Protein AF-A0A132AL02-F1 (afdb_monomer)

Radius of gyration: 24.13 Å; Cα contacts (8 Å, |Δi|>4): 255; chains: 1; bounding box: 39×45×65 Å

Sequence (135 aa):
MARFGSSMISLGDINNDLFNDVAIGAPFEDGFKGSVYIYLGNSLGLSDRFTQIISASDHFTTIDLNSFGYSFAIASDHFLIGAFMSEKVILLRTRRVLKIKAEIETEIDEIDLKQKCHLSPSTSIDDSSSCFDLN

Structure (mmCIF, N/CA/C/O backbone):
data_AF-A0A132AL02-F1
#
_entry.id   AF-A0A132AL02-F1
#
loop_
_atom_site.group_PDB
_atom_site.id
_atom_site.type_symbol
_atom_site.label_atom_id
_atom_site.label_alt_id
_atom_site.label_comp_id
_atom_site.label_asym_id
_atom_site.label_entity_id
_atom_site.label_seq_id
_atom_site.pdbx_PDB_ins_code
_atom_site.Cartn_x
_atom_site.Cartn_y
_atom_site.Cartn_z
_atom_site.occupancy
_atom_site.B_iso_or_equiv
_atom_site.auth_seq_id
_atom_site.auth_comp_id
_atom_site.auth_asym_id
_atom_site.auth_atom_id
_atom_site.pdbx_PDB_model_num
ATOM 1 N N . MET A 1 1 ? 2.350 11.840 -16.960 1.00 78.44 1 MET A N 1
ATOM 2 C CA . MET A 1 1 ? 1.129 11.611 -16.153 1.00 78.44 1 MET A CA 1
ATOM 3 C C . MET A 1 1 ? 1.359 10.375 -15.302 1.00 78.44 1 MET A C 1
ATOM 5 O O . MET A 1 1 ? 1.783 9.377 -15.863 1.00 78.44 1 MET A O 1
ATOM 9 N N . ALA A 1 2 ? 1.079 10.423 -13.999 1.00 92.38 2 ALA A N 1
ATOM 10 C CA . ALA A 1 2 ? 1.354 9.317 -13.071 1.00 92.38 2 ALA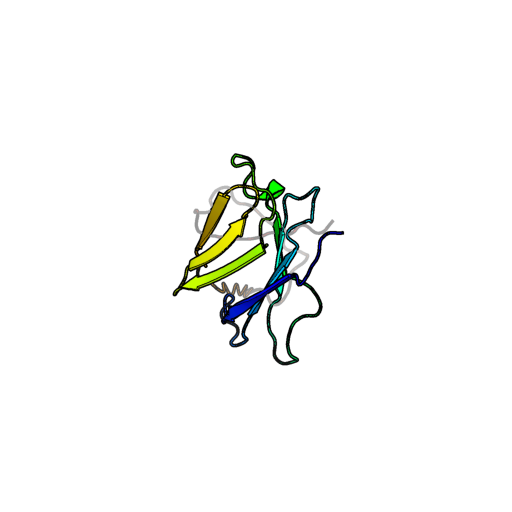 A CA 1
ATOM 11 C C . ALA A 1 2 ? 0.463 8.068 -13.276 1.00 92.38 2 ALA A C 1
ATOM 13 O O . ALA A 1 2 ? 0.814 6.968 -12.855 1.00 92.38 2 ALA A O 1
ATOM 14 N N . ARG A 1 3 ? -0.689 8.244 -13.946 1.00 95.94 3 ARG A N 1
ATOM 15 C CA . ARG A 1 3 ? -1.767 7.250 -14.097 1.00 95.94 3 ARG A CA 1
ATOM 16 C C . ARG A 1 3 ? -2.230 6.644 -12.762 1.00 95.94 3 ARG A C 1
ATOM 18 O O . ARG A 1 3 ? -2.398 5.429 -12.654 1.00 95.94 3 ARG A O 1
ATOM 25 N N . PHE A 1 4 ? -2.452 7.502 -11.769 1.00 97.56 4 PHE A N 1
ATOM 26 C CA . PHE A 1 4 ? -3.141 7.136 -10.532 1.00 97.56 4 PHE A CA 1
ATOM 27 C C . PHE A 1 4 ? -4.466 6.420 -10.839 1.00 97.56 4 PHE A C 1
ATOM 29 O O . PHE A 1 4 ? -5.193 6.832 -11.744 1.00 97.56 4 PHE A O 1
ATOM 36 N N . GLY A 1 5 ? -4.755 5.334 -10.121 1.00 97.38 5 GLY A N 1
ATOM 37 C CA . GLY A 1 5 ? -5.939 4.506 -10.369 1.00 97.38 5 GLY A CA 1
ATOM 38 C C . GLY A 1 5 ? -5.761 3.457 -11.470 1.00 97.38 5 GLY A C 1
ATOM 39 O O . GLY A 1 5 ? -6.742 2.846 -11.880 1.00 97.38 5 GLY A O 1
ATOM 40 N N . SER A 1 6 ? -4.536 3.220 -11.958 1.00 97.75 6 SER A N 1
ATOM 41 C CA . SER A 1 6 ? -4.285 2.1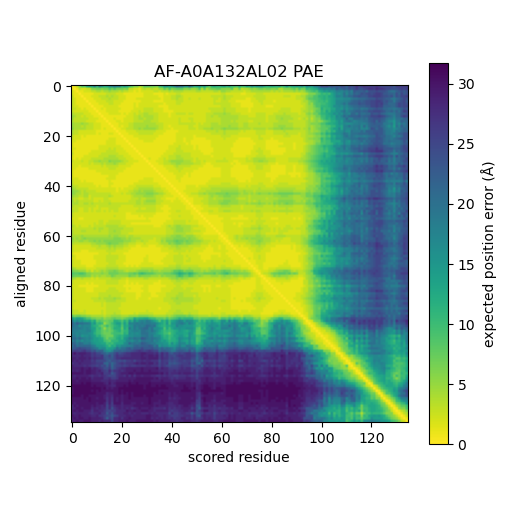49 -12.945 1.00 97.75 6 SER A CA 1
ATOM 42 C C . SER A 1 6 ? -4.486 0.745 -12.376 1.00 97.75 6 SER A C 1
ATOM 44 O O . SER A 1 6 ? -4.714 -0.196 -13.131 1.00 97.75 6 SER A O 1
ATOM 46 N N . SER A 1 7 ? -4.374 0.609 -11.060 1.00 98.25 7 SER A N 1
ATOM 47 C CA . SER A 1 7 ? -4.552 -0.625 -10.307 1.00 98.25 7 SER A CA 1
ATOM 48 C C . SER A 1 7 ? -5.181 -0.283 -8.957 1.00 98.25 7 SER A C 1
ATOM 50 O O . SER A 1 7 ? -4.960 0.802 -8.407 1.00 98.25 7 SER A O 1
ATOM 52 N N . MET A 1 8 ? -5.990 -1.202 -8.436 1.00 97.75 8 MET A N 1
ATOM 53 C CA . MET A 1 8 ? -6.660 -1.061 -7.148 1.00 97.75 8 MET A CA 1
ATOM 54 C C .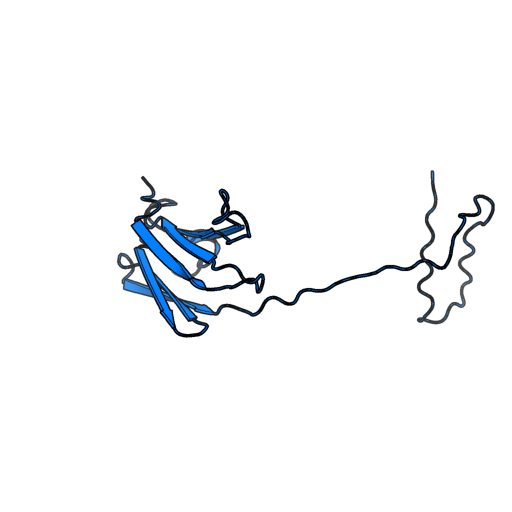 MET A 1 8 ? -6.893 -2.441 -6.539 1.00 97.75 8 MET A C 1
ATOM 56 O O . MET A 1 8 ? -7.202 -3.387 -7.264 1.00 97.75 8 MET A O 1
ATOM 60 N N . ILE A 1 9 ? -6.750 -2.561 -5.220 1.00 97.19 9 ILE A N 1
ATOM 61 C CA . ILE A 1 9 ? -7.075 -3.785 -4.480 1.00 97.19 9 ILE A CA 1
ATOM 62 C C . ILE A 1 9 ? -7.603 -3.440 -3.085 1.00 97.19 9 ILE A C 1
ATOM 64 O O . ILE A 1 9 ? -7.160 -2.464 -2.478 1.00 97.19 9 ILE A O 1
ATOM 68 N N . SER A 1 10 ? -8.537 -4.243 -2.570 1.00 95.19 10 SER A N 1
ATOM 69 C CA . SER A 1 10 ? -8.903 -4.187 -1.152 1.00 95.19 10 SER A CA 1
ATOM 70 C C . SER A 1 10 ? -7.834 -4.895 -0.326 1.00 95.19 10 SER A C 1
ATOM 72 O O . SER A 1 10 ? -7.443 -6.018 -0.646 1.00 95.19 10 SER A O 1
ATOM 74 N N . LEU A 1 11 ? -7.364 -4.235 0.728 1.00 93.31 11 LEU A N 1
ATOM 75 C CA . LEU A 1 11 ? -6.359 -4.769 1.645 1.00 93.31 11 LEU A CA 1
ATOM 76 C C . LEU A 1 11 ? -6.977 -5.483 2.859 1.00 93.31 11 LEU A C 1
ATOM 78 O O . LEU A 1 11 ? -6.245 -6.058 3.662 1.00 93.31 11 LEU A O 1
ATOM 82 N N . GLY A 1 12 ? -8.309 -5.468 2.981 1.00 91.88 12 GLY A N 1
ATOM 83 C CA . GLY A 1 12 ? -8.988 -5.770 4.241 1.00 91.88 12 GLY A CA 1
ATOM 84 C C . GLY A 1 12 ? -8.744 -4.669 5.274 1.00 91.88 12 GLY A C 1
ATOM 85 O O . GLY A 1 12 ? -8.337 -3.570 4.913 1.00 91.88 12 GLY A O 1
ATOM 86 N N . ASP A 1 13 ? -8.999 -4.967 6.541 1.00 91.56 13 ASP A N 1
ATOM 87 C CA . ASP A 1 13 ? -8.764 -4.062 7.671 1.00 91.56 13 ASP A CA 1
ATOM 88 C C . ASP A 1 13 ? -7.304 -4.180 8.152 1.00 91.56 13 ASP A C 1
ATOM 90 O O . ASP A 1 13 ? -6.943 -5.118 8.874 1.00 91.56 13 ASP A O 1
ATOM 94 N N . ILE A 1 14 ? -6.429 -3.273 7.700 1.00 89.38 14 ILE A N 1
ATOM 95 C CA . ILE A 1 14 ? -4.983 -3.327 7.984 1.00 89.38 14 ILE A CA 1
ATOM 96 C C . ILE A 1 14 ? -4.609 -2.592 9.274 1.00 89.38 14 ILE A C 1
ATOM 98 O O . ILE A 1 14 ? -3.543 -2.856 9.840 1.00 89.38 14 ILE A O 1
ATOM 102 N N . ASN A 1 15 ? -5.457 -1.673 9.743 1.00 89.44 15 ASN A N 1
ATOM 103 C CA . ASN A 1 15 ? -5.248 -0.887 10.964 1.00 89.44 15 ASN A CA 1
ATOM 104 C C . ASN A 1 15 ? -6.098 -1.386 12.160 1.00 89.44 15 ASN A C 1
ATOM 106 O O . ASN A 1 15 ? -5.975 -0.859 13.275 1.00 89.44 15 ASN A O 1
ATOM 110 N N . ASN A 1 16 ? -6.887 -2.441 11.952 1.00 89.38 16 ASN A N 1
ATOM 111 C CA . ASN A 1 16 ? -7.755 -3.102 12.920 1.00 89.38 16 ASN A CA 1
ATOM 112 C C . ASN A 1 16 ? -8.801 -2.141 13.521 1.00 89.38 16 ASN A C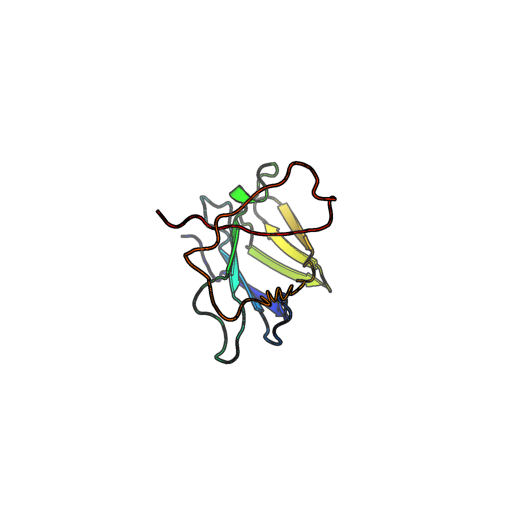 1
ATOM 114 O O . ASN A 1 16 ? -8.912 -2.002 14.753 1.00 89.38 16 ASN A O 1
ATOM 118 N N . ASP A 1 17 ? -9.504 -1.407 12.657 1.00 91.38 17 ASP A N 1
ATOM 119 C CA . ASP A 1 17 ? -10.586 -0.473 12.996 1.00 91.38 17 ASP A CA 1
ATOM 120 C C . ASP A 1 17 ? -11.990 -0.907 12.534 1.00 91.38 17 ASP A C 1
ATOM 122 O O . ASP A 1 17 ? -12.959 -0.193 12.798 1.00 91.38 17 ASP A O 1
ATOM 126 N N . LEU A 1 18 ? -12.105 -2.121 11.987 1.00 93.81 18 LEU A N 1
ATOM 127 C CA . LEU A 1 18 ? -13.307 -2.762 11.444 1.00 93.81 18 LEU A CA 1
ATOM 128 C C . LEU A 1 18 ? -13.759 -2.256 10.067 1.00 93.81 18 LEU A C 1
ATOM 130 O O . LEU A 1 18 ? -14.823 -2.676 9.598 1.00 93.81 18 LEU A O 1
ATOM 134 N N . PHE A 1 19 ? -12.974 -1.416 9.393 1.00 95.44 19 PHE A N 1
ATOM 135 C CA . PHE A 1 19 ? -13.262 -0.958 8.037 1.00 95.44 19 PHE A CA 1
ATOM 136 C C . PHE A 1 19 ? -12.230 -1.492 7.041 1.00 95.44 19 PHE A C 1
ATOM 138 O O . PHE A 1 19 ? -11.063 -1.681 7.351 1.00 95.44 19 PHE A O 1
ATOM 145 N N . ASN A 1 20 ? -12.679 -1.789 5.819 1.00 94.00 20 ASN A N 1
ATOM 146 C CA . ASN A 1 20 ? -11.775 -2.264 4.774 1.00 94.00 20 ASN A CA 1
ATOM 147 C C . ASN A 1 20 ? -10.996 -1.100 4.160 1.00 94.00 20 ASN A C 1
ATOM 149 O O . ASN A 1 20 ? -11.583 -0.095 3.753 1.00 94.00 20 ASN A O 1
ATOM 153 N N . ASP A 1 21 ? -9.705 -1.325 3.961 1.00 94.94 21 ASP A N 1
ATOM 154 C CA . ASP A 1 21 ? -8.766 -0.384 3.373 1.00 94.94 21 ASP A CA 1
ATOM 155 C C . ASP A 1 21 ? -8.471 -0.719 1.907 1.00 94.94 21 ASP A C 1
ATOM 157 O O . ASP A 1 21 ? -8.740 -1.824 1.409 1.00 94.94 21 ASP A O 1
ATOM 161 N N . VAL A 1 22 ? -7.910 0.253 1.187 1.00 96.94 22 VAL A N 1
ATOM 162 C CA . VAL A 1 22 ? -7.669 0.167 -0.258 1.00 96.94 22 VAL A CA 1
ATOM 163 C C . VAL A 1 22 ? -6.258 0.626 -0.609 1.00 96.94 22 VAL A C 1
ATOM 165 O O . VAL A 1 22 ? -5.793 1.667 -0.144 1.00 96.94 22 VAL A O 1
ATOM 168 N N . ALA A 1 23 ? -5.601 -0.122 -1.498 1.00 97.88 23 ALA A N 1
ATOM 169 C CA . ALA A 1 23 ? -4.376 0.303 -2.171 1.00 97.88 23 ALA A CA 1
ATOM 170 C C . ALA A 1 23 ? -4.686 0.760 -3.602 1.00 97.88 23 ALA A C 1
ATOM 172 O O . ALA A 1 23 ? -5.416 0.074 -4.322 1.00 97.88 23 ALA A O 1
ATOM 173 N N . ILE A 1 24 ? -4.095 1.875 -4.038 1.00 98.50 24 ILE A N 1
ATOM 174 C CA . ILE A 1 24 ? -4.233 2.424 -5.394 1.00 98.50 24 ILE A CA 1
ATOM 175 C C . ILE A 1 24 ? -2.850 2.679 -5.994 1.00 98.50 24 ILE A C 1
ATOM 177 O O . ILE A 1 24 ? -2.005 3.318 -5.371 1.00 98.50 24 ILE A O 1
ATOM 181 N N . GLY A 1 25 ? -2.609 2.201 -7.214 1.00 98.50 25 GLY A N 1
ATOM 182 C CA . GLY A 1 25 ? -1.325 2.369 -7.895 1.00 98.50 25 GLY A CA 1
ATOM 183 C C . GLY A 1 25 ? -1.255 3.593 -8.804 1.00 98.50 25 GLY A C 1
ATOM 184 O O . GLY A 1 25 ? -2.206 3.919 -9.523 1.00 98.50 25 GLY A O 1
ATOM 185 N N . ALA A 1 26 ? -0.084 4.227 -8.820 1.00 98.62 26 ALA A N 1
ATOM 186 C CA . ALA A 1 26 ? 0.313 5.282 -9.747 1.00 98.62 26 ALA A CA 1
ATOM 187 C C . ALA A 1 26 ? 1.656 4.904 -10.403 1.00 98.62 26 ALA A C 1
ATOM 189 O O . ALA A 1 26 ? 2.697 5.474 -10.071 1.00 98.62 26 ALA A O 1
ATOM 190 N N . PRO A 1 27 ? 1.668 3.915 -11.317 1.00 98.50 27 PRO A N 1
ATOM 191 C CA . PRO A 1 27 ? 2.898 3.277 -11.787 1.00 98.50 27 PRO A CA 1
ATOM 192 C C . PRO A 1 27 ? 3.864 4.200 -12.531 1.00 98.50 27 PRO A C 1
ATOM 194 O O . PRO A 1 27 ? 5.027 3.853 -12.688 1.00 98.50 27 PRO A O 1
ATOM 197 N N . PHE A 1 28 ? 3.420 5.367 -12.997 1.00 98.12 28 PHE A N 1
ATOM 198 C CA . PHE A 1 28 ? 4.281 6.290 -13.743 1.00 98.12 28 PHE A CA 1
ATOM 199 C C . PHE A 1 28 ? 4.573 7.589 -12.996 1.00 98.12 28 PHE A C 1
ATOM 201 O O . PHE A 1 28 ? 5.012 8.570 -13.600 1.00 98.12 28 PHE A O 1
ATOM 208 N N . GLU A 1 29 ? 4.286 7.617 -11.696 1.00 97.81 29 GLU A N 1
ATOM 209 C CA . GLU A 1 29 ? 4.732 8.689 -10.815 1.00 97.81 29 GLU A CA 1
ATOM 210 C C . GLU A 1 29 ? 6.259 8.714 -10.695 1.00 97.81 29 GLU A C 1
ATOM 212 O O . GLU A 1 29 ? 6.924 7.717 -10.980 1.00 97.81 29 GLU A O 1
ATOM 217 N N . ASP A 1 30 ? 6.795 9.874 -10.313 1.00 96.12 30 ASP A N 1
ATOM 218 C CA . ASP A 1 30 ? 8.219 10.077 -10.042 1.00 96.12 30 ASP A CA 1
ATOM 219 C C . ASP A 1 30 ? 9.129 9.549 -11.166 1.00 96.12 30 ASP A C 1
ATOM 221 O O . ASP A 1 30 ? 9.973 8.681 -10.981 1.00 96.12 30 ASP A O 1
ATOM 225 N N . GLY A 1 31 ? 8.888 10.002 -12.400 1.00 95.44 31 GLY A N 1
ATOM 226 C CA . GLY A 1 31 ? 9.732 9.623 -13.535 1.00 95.44 31 GLY A CA 1
ATOM 227 C C . GLY A 1 31 ? 9.695 8.128 -13.873 1.00 95.44 31 GLY A C 1
ATOM 228 O O . GLY A 1 31 ? 10.739 7.543 -14.136 1.00 95.44 31 GLY A O 1
ATOM 229 N N . PHE A 1 32 ? 8.500 7.527 -13.913 1.00 97.00 32 PHE A N 1
ATOM 230 C CA . PHE A 1 32 ? 8.262 6.094 -14.165 1.00 97.00 32 PHE A CA 1
ATOM 231 C C . PHE A 1 32 ? 8.637 5.151 -13.024 1.00 97.00 32 PHE A C 1
ATOM 233 O O . PHE A 1 32 ? 8.427 3.951 -13.184 1.00 97.00 32 PHE A O 1
ATOM 240 N N . LYS A 1 33 ? 9.118 5.646 -11.880 1.00 97.62 33 LYS A N 1
ATOM 241 C CA . LYS A 1 33 ? 9.420 4.801 -10.719 1.00 97.62 33 LYS A CA 1
ATOM 242 C C . LYS A 1 33 ? 8.157 4.151 -10.168 1.00 97.62 33 LYS A C 1
ATOM 244 O O . LYS A 1 33 ? 8.072 2.924 -10.091 1.00 97.62 33 LYS A O 1
ATOM 249 N N . GLY A 1 34 ? 7.142 4.976 -9.937 1.00 98.25 34 GLY A N 1
ATOM 250 C CA . GLY A 1 34 ? 5.818 4.569 -9.496 1.00 98.25 34 GLY A CA 1
ATOM 251 C C . GLY A 1 34 ? 5.646 4.548 -7.978 1.00 98.25 34 GLY A C 1
ATOM 252 O O . GLY A 1 34 ? 6.607 4.442 -7.211 1.00 98.25 34 GLY A O 1
ATOM 253 N N . SER A 1 35 ? 4.384 4.630 -7.564 1.00 98.31 35 SER A N 1
ATOM 254 C CA . SER A 1 35 ? 3.976 4.713 -6.160 1.00 98.31 35 SER A CA 1
ATOM 255 C C . SER A 1 35 ? 2.695 3.925 -5.900 1.00 98.31 35 SER A C 1
ATOM 257 O O . SER A 1 35 ? 1.883 3.700 -6.806 1.00 98.31 35 SER A O 1
ATOM 259 N N . VAL A 1 36 ? 2.485 3.548 -4.638 1.00 98.38 36 VAL A N 1
ATOM 260 C CA . VAL A 1 36 ? 1.233 2.958 -4.146 1.00 98.38 36 VAL A CA 1
ATOM 261 C C . VAL A 1 36 ? 0.685 3.797 -2.999 1.00 98.38 36 VAL A C 1
ATOM 263 O O . VAL A 1 36 ? 1.383 4.062 -2.025 1.00 98.38 36 VAL A O 1
ATOM 266 N N . TYR A 1 37 ? -0.574 4.194 -3.115 1.00 98.19 37 TYR A N 1
ATOM 267 C CA . TYR A 1 37 ? -1.300 5.003 -2.147 1.00 98.19 37 TYR A CA 1
ATOM 268 C C . TYR A 1 37 ? -2.223 4.120 -1.315 1.00 98.19 37 TYR A C 1
ATOM 270 O O . TYR A 1 37 ? -2.939 3.290 -1.873 1.00 98.19 37 TYR A O 1
ATOM 278 N N . ILE A 1 38 ? -2.232 4.320 0.001 1.00 97.19 38 ILE A N 1
ATOM 279 C CA . ILE A 1 38 ? -3.082 3.590 0.944 1.00 97.19 38 ILE A CA 1
ATOM 280 C C . ILE A 1 38 ? -4.158 4.528 1.475 1.00 97.19 38 ILE A C 1
ATOM 282 O O . ILE A 1 38 ? -3.852 5.561 2.075 1.00 97.19 38 ILE A O 1
ATOM 286 N N . TYR A 1 39 ? -5.412 4.148 1.272 1.00 97.56 39 TYR A N 1
ATOM 287 C CA . TYR A 1 39 ? -6.586 4.846 1.777 1.00 97.56 39 TYR A CA 1
ATOM 288 C C . TYR A 1 39 ? -7.268 3.981 2.823 1.00 97.56 39 TYR A C 1
ATOM 290 O O . TYR A 1 39 ? -7.571 2.817 2.554 1.00 97.56 39 TYR A O 1
ATOM 298 N N . LEU A 1 40 ? -7.509 4.565 3.993 1.00 96.56 40 LEU A N 1
ATOM 299 C CA . LEU A 1 40 ? -8.195 3.876 5.075 1.00 96.56 40 LEU A CA 1
ATOM 300 C C . LEU A 1 40 ? -9.712 4.013 4.952 1.00 96.56 40 LEU A C 1
ATOM 302 O O . LEU A 1 40 ? -10.225 5.068 4.548 1.00 96.56 40 LEU A O 1
ATOM 306 N N . GLY A 1 41 ? -10.416 2.942 5.298 1.00 96.62 41 GLY A N 1
ATOM 307 C CA . GLY A 1 41 ? -11.861 2.953 5.480 1.00 96.62 41 GLY A CA 1
ATOM 308 C C . GLY A 1 41 ? -12.265 3.626 6.794 1.00 96.62 41 GLY A C 1
ATOM 309 O O . GLY A 1 41 ? -11.468 3.792 7.709 1.00 96.62 41 GLY A O 1
ATOM 310 N N . ASN A 1 42 ? -13.516 4.064 6.884 1.00 96.06 42 ASN A N 1
ATOM 311 C CA . ASN A 1 42 ? -14.139 4.535 8.116 1.00 96.06 42 ASN A CA 1
ATOM 312 C C . ASN A 1 42 ? -15.670 4.381 8.040 1.00 96.06 42 ASN A C 1
ATOM 314 O O . ASN A 1 42 ? -16.227 3.926 7.037 1.00 96.06 42 ASN A O 1
ATOM 318 N N . SER A 1 43 ? -16.371 4.799 9.097 1.00 96.06 43 SER A N 1
ATOM 319 C CA . SER A 1 43 ? -17.834 4.702 9.212 1.00 96.06 43 SER A CA 1
ATOM 320 C C . SER A 1 43 ? -18.622 5.480 8.153 1.00 96.06 43 SER A C 1
ATOM 322 O O . SER A 1 43 ? -19.787 5.165 7.918 1.00 96.06 43 SER A O 1
ATOM 324 N N . LEU A 1 44 ? -18.007 6.474 7.508 1.00 95.75 44 LEU A N 1
ATOM 325 C CA . LEU A 1 44 ? -18.587 7.268 6.424 1.00 95.75 44 LEU A CA 1
ATOM 326 C C . LEU A 1 44 ? -18.166 6.770 5.028 1.00 95.75 44 LEU A C 1
ATOM 328 O O . LEU A 1 44 ? -18.622 7.324 4.028 1.00 95.75 44 LEU A O 1
ATOM 332 N N . GLY A 1 45 ? -17.328 5.732 4.941 1.00 94.00 45 GLY A N 1
ATOM 333 C CA . GLY A 1 45 ? -16.796 5.184 3.692 1.00 94.00 45 GLY A CA 1
ATOM 334 C 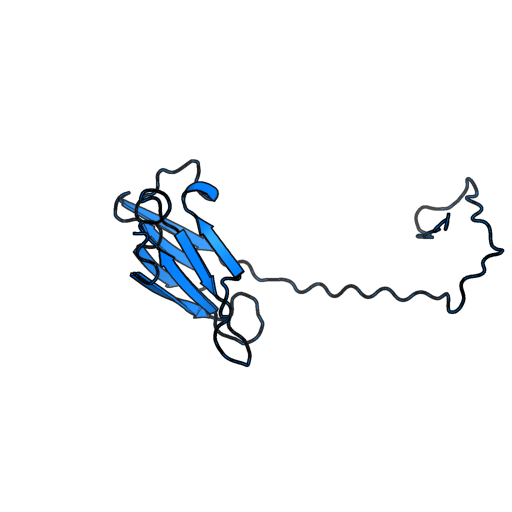C . GLY A 1 45 ? -15.274 5.300 3.599 1.00 94.00 45 GLY A C 1
ATOM 335 O O . GLY A 1 45 ? -14.575 5.281 4.606 1.00 94.00 45 GLY A O 1
ATOM 336 N N . LEU A 1 46 ? -14.742 5.386 2.378 1.00 95.12 46 LEU A N 1
ATOM 337 C CA . LEU A 1 46 ? -13.303 5.552 2.155 1.00 95.12 46 LEU A CA 1
ATOM 338 C C . LEU A 1 46 ? -12.877 6.993 2.473 1.00 95.12 46 LEU A C 1
ATOM 340 O O . LEU A 1 46 ? -13.555 7.937 2.068 1.00 95.12 46 LEU A O 1
ATOM 344 N N . SER A 1 47 ? -11.746 7.162 3.160 1.00 95.50 47 SER A N 1
ATOM 345 C CA . SER A 1 47 ? -11.126 8.474 3.380 1.00 95.50 47 SER A CA 1
ATOM 346 C C . SER A 1 47 ? -10.873 9.207 2.054 1.00 95.50 47 SER A C 1
ATOM 348 O O . SER A 1 47 ? -10.475 8.599 1.061 1.00 95.50 47 SER A O 1
ATOM 350 N N . ASP A 1 48 ? -11.056 10.528 2.035 1.00 94.31 48 ASP A N 1
ATOM 351 C CA . ASP A 1 48 ? -10.733 11.382 0.883 1.00 94.31 48 ASP A CA 1
ATOM 352 C C . ASP A 1 48 ? -9.218 11.606 0.728 1.00 94.31 48 ASP A C 1
ATOM 354 O O . ASP A 1 48 ? -8.729 11.958 -0.350 1.00 94.31 48 ASP A O 1
ATOM 358 N N . ARG A 1 49 ? -8.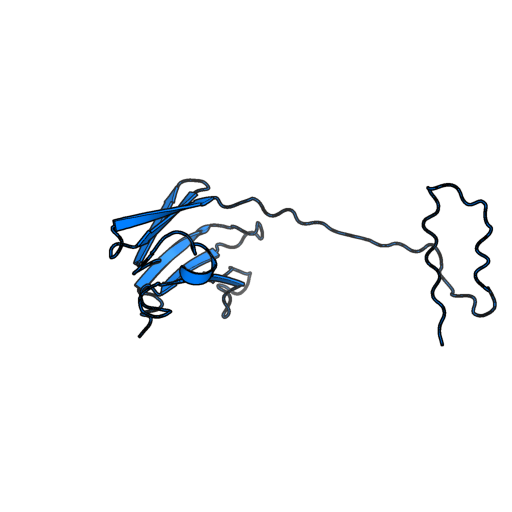457 11.362 1.799 1.00 95.75 49 ARG A N 1
ATOM 359 C CA . ARG A 1 49 ? -6.998 11.469 1.847 1.00 95.75 49 ARG A CA 1
ATOM 360 C C . ARG A 1 49 ? -6.357 10.111 2.071 1.00 95.75 49 ARG A C 1
ATOM 362 O O . ARG A 1 49 ? -6.815 9.325 2.902 1.00 95.75 49 ARG A O 1
ATOM 369 N N . PHE A 1 50 ? -5.255 9.875 1.365 1.00 96.19 50 PHE A N 1
ATOM 370 C CA . PHE A 1 50 ? -4.392 8.737 1.647 1.00 96.19 50 PHE A CA 1
ATOM 371 C C . PHE A 1 50 ? -3.707 8.933 3.006 1.00 96.19 50 PHE A C 1
ATOM 373 O O . PHE A 1 50 ? -3.372 10.054 3.392 1.00 96.19 50 PHE A O 1
ATOM 380 N N . THR A 1 51 ? -3.481 7.837 3.723 1.00 94.88 51 THR A N 1
ATOM 381 C CA . THR A 1 51 ? -2.769 7.836 5.012 1.00 94.88 51 THR A CA 1
ATOM 382 C C . THR A 1 51 ? -1.300 7.472 4.844 1.00 94.88 51 THR A C 1
ATOM 384 O O . THR A 1 51 ? -0.460 7.885 5.638 1.00 94.88 51 THR A O 1
ATOM 387 N N . GLN A 1 52 ? -0.970 6.723 3.793 1.00 95.44 52 GLN A N 1
ATOM 388 C CA . GLN A 1 52 ? 0.396 6.316 3.498 1.00 95.44 52 GLN A CA 1
ATOM 389 C C . GLN A 1 52 ? 0.634 6.316 1.990 1.00 95.44 52 GLN A C 1
ATOM 391 O O . GLN A 1 52 ? -0.251 5.966 1.208 1.00 95.44 52 GLN A O 1
ATOM 396 N N . ILE A 1 53 ? 1.852 6.679 1.598 1.00 97.06 53 ILE A N 1
ATOM 397 C CA . ILE A 1 53 ? 2.378 6.487 0.252 1.00 97.06 53 ILE A CA 1
ATOM 398 C C . ILE A 1 53 ? 3.627 5.612 0.338 1.00 97.06 53 ILE A C 1
ATOM 400 O O . ILE A 1 53 ? 4.483 5.804 1.201 1.00 97.06 53 ILE A O 1
ATOM 404 N N . ILE A 1 54 ? 3.705 4.625 -0.545 1.00 97.12 54 ILE A N 1
ATOM 405 C CA . ILE A 1 54 ? 4.862 3.756 -0.719 1.00 97.12 54 ILE A CA 1
ATOM 406 C C . ILE A 1 54 ? 5.450 4.103 -2.083 1.00 97.12 54 ILE A C 1
ATOM 408 O O . ILE A 1 54 ? 5.052 3.538 -3.103 1.00 97.12 54 ILE A O 1
ATOM 412 N N . SER A 1 55 ? 6.347 5.085 -2.111 1.00 97.25 55 SER A N 1
ATOM 413 C CA . SER A 1 55 ? 7.071 5.487 -3.321 1.00 97.25 55 SER A CA 1
ATOM 414 C C . SER A 1 55 ? 8.232 4.531 -3.564 1.00 97.25 55 SER A C 1
ATOM 416 O O . SER A 1 55 ? 8.977 4.217 -2.626 1.00 97.25 55 SER A O 1
ATOM 418 N N . ALA A 1 56 ? 8.433 4.110 -4.814 1.00 97.38 56 ALA A N 1
ATOM 419 C CA . ALA A 1 56 ? 9.541 3.221 -5.146 1.00 97.38 56 ALA A CA 1
ATOM 420 C C . ALA A 1 56 ? 10.909 3.831 -4.790 1.00 97.38 56 ALA A C 1
ATOM 422 O O . ALA A 1 56 ? 11.751 3.160 -4.192 1.00 97.38 56 ALA A O 1
ATOM 423 N N . SER A 1 57 ? 11.089 5.119 -5.092 1.00 95.88 57 SER A N 1
ATOM 424 C CA . SER A 1 57 ? 12.331 5.863 -4.860 1.00 95.88 57 SER A CA 1
ATOM 425 C C . SER A 1 57 ? 12.671 6.048 -3.382 1.00 95.88 57 SER A C 1
ATOM 427 O O . SER A 1 57 ? 13.843 5.993 -3.023 1.00 95.88 57 SER A O 1
ATOM 429 N N . ASP A 1 58 ? 11.664 6.211 -2.520 1.00 96.00 58 ASP A N 1
ATOM 430 C CA . ASP A 1 58 ? 11.879 6.450 -1.087 1.00 96.00 58 ASP A CA 1
ATOM 431 C C . ASP A 1 58 ? 12.151 5.148 -0.322 1.00 96.00 58 ASP A C 1
ATOM 433 O O . ASP A 1 58 ? 12.940 5.121 0.621 1.00 96.00 58 ASP A O 1
ATOM 437 N N . HIS A 1 59 ? 11.495 4.054 -0.722 1.00 96.00 59 HIS A N 1
ATOM 438 C CA . HIS A 1 59 ? 11.464 2.816 0.062 1.00 96.00 59 HIS A CA 1
ATOM 439 C C . HIS A 1 59 ? 12.387 1.716 -0.481 1.00 96.00 59 HIS A C 1
ATOM 441 O O . HIS A 1 59 ? 12.764 0.818 0.271 1.00 96.00 59 HIS A O 1
ATOM 447 N N . PHE A 1 60 ? 12.778 1.771 -1.760 1.00 95.44 60 PHE A N 1
ATOM 448 C CA . PHE A 1 60 ? 13.595 0.737 -2.409 1.00 95.44 60 PHE A CA 1
ATOM 449 C C . PHE A 1 60 ? 14.825 1.328 -3.106 1.00 95.44 60 PHE A C 1
ATOM 451 O O . PHE A 1 60 ? 15.135 0.988 -4.241 1.00 95.44 60 PHE A O 1
ATOM 458 N N . THR A 1 61 ? 15.577 2.180 -2.407 1.00 93.69 61 THR A N 1
ATOM 459 C CA . THR A 1 61 ? 16.747 2.904 -2.949 1.00 93.69 61 THR A CA 1
ATOM 460 C C . THR A 1 61 ? 17.859 2.010 -3.510 1.00 93.69 61 THR A C 1
ATOM 462 O O . THR A 1 61 ? 18.643 2.448 -4.349 1.00 93.69 61 THR A O 1
ATOM 465 N N . THR A 1 62 ? 17.947 0.754 -3.068 1.00 94.88 62 THR A N 1
ATOM 466 C CA . THR A 1 62 ? 18.952 -0.217 -3.530 1.00 94.88 62 THR A CA 1
ATOM 467 C C . THR A 1 62 ? 18.505 -1.020 -4.753 1.00 94.88 62 THR A C 1
ATOM 469 O O . THR A 1 62 ? 19.297 -1.784 -5.307 1.00 94.88 62 THR A O 1
ATOM 472 N N . ILE A 1 63 ? 17.248 -0.874 -5.180 1.00 93.75 63 ILE A N 1
ATOM 473 C CA . ILE A 1 63 ? 16.648 -1.642 -6.268 1.00 93.75 63 ILE A CA 1
ATOM 474 C C . ILE A 1 63 ? 16.052 -0.667 -7.275 1.00 93.75 63 ILE A C 1
ATOM 476 O O . ILE A 1 63 ? 15.104 0.047 -6.976 1.00 93.75 63 ILE A O 1
ATOM 480 N N . ASP A 1 64 ? 16.538 -0.701 -8.515 1.00 94.19 64 ASP A N 1
ATOM 481 C CA . ASP A 1 64 ? 15.894 0.083 -9.565 1.00 94.19 64 ASP A CA 1
ATOM 482 C C . ASP A 1 64 ? 14.521 -0.509 -9.919 1.00 94.19 64 ASP A C 1
ATOM 484 O O . ASP A 1 64 ? 14.423 -1.649 -10.398 1.00 94.19 64 ASP A O 1
ATOM 488 N N . LEU A 1 65 ? 13.466 0.255 -9.649 1.00 97.19 65 LEU A N 1
ATOM 489 C CA . LEU A 1 65 ? 12.077 -0.108 -9.894 1.00 97.19 65 LEU A CA 1
ATOM 490 C C . LEU A 1 65 ? 11.434 0.944 -10.784 1.00 97.19 65 LEU A C 1
ATOM 492 O O . LEU A 1 65 ? 11.409 2.116 -10.437 1.00 97.19 65 LEU A O 1
ATOM 496 N N . ASN A 1 66 ? 10.878 0.501 -11.904 1.00 97.75 66 ASN A N 1
ATOM 497 C CA . ASN A 1 66 ? 10.021 1.283 -12.776 1.00 97.75 66 ASN A CA 1
ATOM 498 C C . ASN A 1 66 ? 8.675 0.569 -12.901 1.00 97.75 66 ASN A C 1
ATOM 500 O O . ASN A 1 66 ? 8.612 -0.664 -12.889 1.00 97.75 66 ASN A O 1
ATOM 504 N N . SER A 1 67 ? 7.593 1.325 -13.075 1.00 98.06 67 SER A N 1
ATOM 505 C CA . SER A 1 67 ? 6.203 0.857 -13.072 1.00 98.06 67 SER A CA 1
ATOM 506 C C . SER A 1 67 ? 5.738 0.229 -11.752 1.00 98.06 67 SER A C 1
ATOM 508 O O . SER A 1 67 ? 4.804 -0.573 -11.753 1.00 98.06 67 SER A O 1
ATOM 510 N N . PHE A 1 68 ? 6.368 0.568 -10.623 1.00 98.50 68 PHE A N 1
ATOM 511 C CA . PHE A 1 68 ? 5.956 0.070 -9.311 1.00 98.50 68 PHE A CA 1
ATOM 512 C C . PHE A 1 68 ? 4.514 0.482 -9.002 1.00 98.50 68 PHE A C 1
ATOM 514 O O . PHE A 1 68 ? 4.150 1.650 -9.108 1.00 98.50 68 PHE A O 1
ATOM 521 N N . GLY A 1 69 ? 3.676 -0.489 -8.644 1.00 98.31 69 GLY A N 1
ATOM 522 C CA . GLY A 1 69 ? 2.244 -0.262 -8.458 1.00 98.31 69 GLY A CA 1
ATOM 523 C C . GLY A 1 69 ? 1.405 -0.553 -9.701 1.00 98.31 69 GLY A C 1
ATOM 524 O O . GLY A 1 69 ? 0.228 -0.213 -9.724 1.00 98.31 69 GLY A O 1
ATOM 525 N N . TYR A 1 70 ? 1.954 -1.183 -10.744 1.00 98.44 70 TYR A N 1
ATOM 526 C CA . TYR A 1 70 ? 1.184 -1.501 -11.954 1.00 98.44 70 TYR A CA 1
ATOM 527 C C . TYR A 1 70 ? 0.161 -2.626 -11.747 1.00 98.44 70 TYR A C 1
ATOM 529 O O . TYR A 1 70 ? -0.902 -2.618 -12.359 1.00 98.44 70 TYR A O 1
ATOM 537 N N . SER A 1 71 ? 0.468 -3.597 -10.886 1.00 98.44 71 SER A N 1
ATOM 538 C CA . SER A 1 71 ? -0.428 -4.710 -10.555 1.00 98.44 71 SER A CA 1
ATOM 539 C C . SER A 1 71 ? -0.304 -5.085 -9.086 1.00 98.44 71 SER A C 1
ATOM 541 O O . SER A 1 71 ? 0.738 -4.850 -8.471 1.00 98.44 71 SER A O 1
ATOM 543 N N . PHE A 1 72 ? -1.371 -5.665 -8.544 1.00 98.12 72 PHE A N 1
ATOM 544 C CA . PHE A 1 72 ? -1.472 -6.043 -7.143 1.00 98.12 72 PHE A CA 1
ATOM 545 C C . PHE A 1 72 ? -1.955 -7.479 -6.993 1.00 98.12 72 PHE A C 1
ATOM 547 O O . PHE A 1 72 ? -2.779 -7.948 -7.777 1.00 98.12 72 PHE A O 1
ATOM 554 N N . ALA A 1 73 ? -1.486 -8.143 -5.944 1.00 96.94 73 ALA A N 1
ATOM 555 C CA . ALA A 1 73 ? -2.087 -9.363 -5.429 1.00 96.94 73 ALA A CA 1
ATOM 556 C C . ALA A 1 73 ? -1.981 -9.373 -3.902 1.00 96.94 73 ALA A C 1
ATOM 558 O O . ALA A 1 73 ? -1.057 -8.793 -3.331 1.00 96.94 73 ALA A O 1
ATOM 559 N N . ILE A 1 74 ? -2.926 -10.032 -3.242 1.00 93.31 74 ILE A N 1
ATOM 560 C CA . ILE A 1 74 ? -2.916 -10.204 -1.792 1.00 93.31 74 ILE A CA 1
ATOM 561 C C . ILE A 1 74 ? -3.077 -11.681 -1.455 1.00 93.31 74 ILE A C 1
ATOM 563 O O . ILE A 1 74 ? -3.883 -12.384 -2.067 1.00 93.31 74 ILE A O 1
ATOM 567 N N . ALA A 1 75 ? -2.283 -12.158 -0.502 1.00 88.88 75 ALA A N 1
ATOM 568 C CA . ALA A 1 75 ? -2.347 -13.523 -0.004 1.00 88.88 75 ALA A CA 1
ATOM 569 C C . ALA A 1 75 ? -2.059 -13.529 1.500 1.00 88.88 75 ALA A C 1
ATOM 571 O O . ALA A 1 75 ? -0.915 -13.346 1.919 1.00 88.88 75 ALA A O 1
ATOM 572 N N . SER A 1 76 ? -3.091 -13.772 2.313 1.00 86.25 76 SER A N 1
ATOM 573 C CA . SER A 1 76 ? -2.995 -13.723 3.778 1.00 86.25 76 SER A CA 1
ATOM 574 C C . SER A 1 76 ? -2.483 -12.354 4.266 1.00 86.25 76 SER A C 1
ATOM 576 O O . SER A 1 76 ? -3.193 -11.365 4.128 1.00 86.25 76 SER A O 1
ATOM 578 N N . ASP A 1 77 ? -1.260 -12.283 4.795 1.00 85.75 77 ASP A N 1
ATOM 579 C CA . ASP A 1 77 ? -0.588 -11.086 5.317 1.00 85.75 77 ASP A CA 1
ATOM 580 C C . ASP A 1 77 ? 0.446 -10.503 4.336 1.00 85.75 77 ASP A C 1
ATOM 582 O O . ASP A 1 77 ? 1.241 -9.632 4.695 1.00 85.75 77 ASP A O 1
ATOM 586 N N . HIS A 1 78 ? 0.462 -10.988 3.092 1.00 91.62 78 HIS A N 1
ATOM 587 C CA . HIS A 1 78 ? 1.387 -10.540 2.059 1.00 91.62 78 HIS A CA 1
ATOM 588 C C . HIS A 1 78 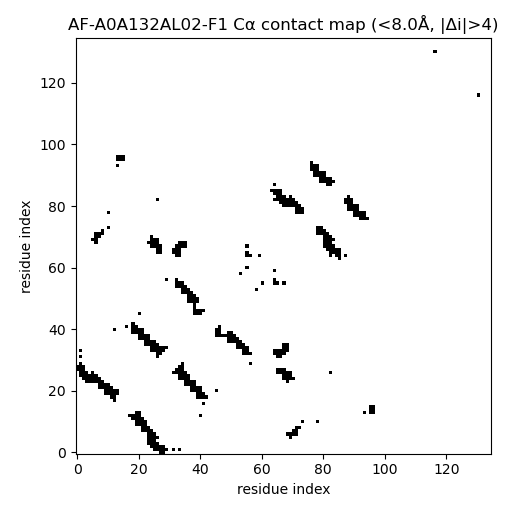? 0.674 -9.709 1.000 1.00 91.62 78 HIS A C 1
ATOM 590 O O . HIS A 1 78 ? -0.260 -10.175 0.344 1.00 91.62 78 HIS A O 1
ATOM 596 N N . PHE A 1 79 ? 1.178 -8.497 0.794 1.00 95.19 79 PHE A N 1
ATOM 597 C CA . PHE A 1 79 ? 0.796 -7.599 -0.281 1.00 95.19 79 PHE A CA 1
ATOM 598 C C . PHE A 1 79 ? 1.890 -7.589 -1.354 1.00 95.19 79 PHE A C 1
ATOM 600 O O . PHE A 1 79 ? 3.034 -7.218 -1.095 1.00 95.19 79 PHE A O 1
ATOM 607 N N . LEU A 1 80 ? 1.546 -8.041 -2.558 1.00 97.38 80 LEU A N 1
ATOM 608 C CA . LEU A 1 80 ? 2.442 -8.154 -3.704 1.00 97.38 80 LEU A CA 1
ATOM 609 C C . LEU A 1 80 ? 2.206 -6.989 -4.665 1.00 97.38 80 LEU A C 1
ATOM 611 O O . LEU A 1 80 ? 1.068 -6.723 -5.053 1.00 97.38 80 LEU A O 1
ATOM 615 N N . ILE A 1 81 ? 3.287 -6.335 -5.086 1.00 98.31 81 ILE A N 1
ATOM 616 C CA . ILE A 1 81 ? 3.257 -5.163 -5.963 1.00 98.31 81 ILE A CA 1
ATOM 617 C C . ILE A 1 81 ? 4.145 -5.417 -7.180 1.00 98.31 81 ILE A C 1
ATOM 619 O O . ILE A 1 81 ? 5.356 -5.594 -7.054 1.00 98.31 81 ILE A O 1
ATOM 623 N N . GLY A 1 82 ? 3.547 -5.424 -8.368 1.00 98.44 82 GLY A N 1
ATOM 624 C CA . GLY A 1 82 ? 4.263 -5.609 -9.627 1.00 98.44 82 GLY A CA 1
ATOM 625 C C . GLY A 1 82 ? 4.885 -4.316 -10.159 1.00 98.44 82 GLY A C 1
ATOM 626 O O . GLY A 1 82 ? 4.265 -3.251 -10.117 1.00 98.44 82 GLY A O 1
ATOM 627 N N . ALA A 1 83 ? 6.090 -4.451 -10.709 1.00 98.44 83 ALA A N 1
ATOM 628 C CA . ALA A 1 83 ? 6.876 -3.426 -11.389 1.00 98.44 83 ALA A CA 1
ATOM 629 C C . ALA A 1 83 ? 7.402 -4.008 -12.716 1.00 98.44 83 ALA A C 1
ATOM 631 O O . ALA A 1 83 ? 8.568 -4.390 -12.839 1.00 98.44 83 ALA A O 1
ATOM 632 N N . PHE A 1 84 ? 6.507 -4.160 -13.699 1.00 98.19 84 PHE A N 1
ATOM 633 C CA . PHE A 1 84 ? 6.759 -4.953 -14.910 1.00 98.19 84 PHE A CA 1
ATOM 634 C C . PHE A 1 84 ? 7.909 -4.414 -15.774 1.00 98.19 84 PHE A C 1
ATOM 636 O O . PHE A 1 84 ? 8.659 -5.205 -16.332 1.00 98.19 84 PHE A O 1
ATOM 643 N N . MET A 1 85 ? 8.095 -3.092 -15.848 1.00 97.94 85 MET A N 1
ATOM 644 C CA . MET A 1 85 ? 9.196 -2.466 -16.598 1.00 97.94 85 MET A CA 1
ATOM 645 C C . MET A 1 85 ? 10.579 -2.763 -16.009 1.00 97.94 85 MET A C 1
ATOM 647 O O . MET A 1 85 ? 11.585 -2.533 -16.672 1.00 97.94 85 MET A O 1
ATOM 651 N N . SER A 1 86 ? 10.631 -3.258 -14.774 1.00 97.94 86 SER A N 1
ATOM 652 C CA . SER A 1 86 ? 11.855 -3.719 -14.119 1.00 97.94 86 SER A CA 1
ATOM 653 C C . SER A 1 86 ? 11.851 -5.224 -13.857 1.00 97.94 86 SER A C 1
ATOM 655 O O . SER A 1 86 ? 12.726 -5.689 -13.130 1.00 97.94 86 SER A O 1
ATOM 657 N N . GLU A 1 87 ? 10.873 -5.961 -14.400 1.00 97.75 87 GLU A N 1
ATOM 658 C CA . GLU A 1 87 ? 10.714 -7.416 -14.248 1.00 97.75 87 GLU A CA 1
ATOM 659 C C . GLU A 1 87 ? 10.698 -7.879 -12.779 1.00 97.75 87 GLU A C 1
ATOM 661 O O . GLU A 1 87 ? 11.202 -8.946 -12.429 1.00 97.75 87 GLU A O 1
ATOM 666 N N . LYS A 1 88 ? 10.128 -7.059 -11.885 1.00 97.88 88 LYS A N 1
ATOM 667 C CA . LYS A 1 88 ? 10.155 -7.293 -10.433 1.00 97.88 88 LYS A CA 1
ATOM 668 C C . LYS A 1 88 ? 8.760 -7.339 -9.828 1.00 97.88 88 LYS A C 1
ATOM 670 O O . LYS A 1 88 ? 7.837 -6.655 -10.273 1.00 97.88 88 LYS A O 1
ATOM 675 N N . VAL A 1 89 ? 8.644 -8.113 -8.753 1.00 97.44 89 VAL A N 1
ATOM 676 C CA . VAL A 1 89 ? 7.510 -8.095 -7.826 1.00 97.44 89 VAL A CA 1
ATOM 677 C C . VAL A 1 89 ? 8.065 -7.875 -6.429 1.00 97.44 89 VAL A C 1
ATOM 679 O O . VAL A 1 89 ? 8.979 -8.577 -6.001 1.00 97.44 89 VAL A O 1
ATOM 682 N N . ILE A 1 90 ? 7.519 -6.892 -5.726 1.00 97.12 90 ILE A N 1
ATOM 683 C CA . ILE A 1 90 ? 7.867 -6.596 -4.341 1.00 97.12 90 ILE A CA 1
ATOM 684 C C . ILE A 1 90 ? 6.817 -7.221 -3.433 1.00 97.12 90 ILE A C 1
ATOM 686 O O . ILE A 1 90 ? 5.621 -7.045 -3.652 1.00 97.12 90 ILE A O 1
ATOM 690 N N . LEU A 1 91 ? 7.271 -7.936 -2.408 1.00 95.12 91 LEU A N 1
ATOM 691 C CA . LEU A 1 91 ? 6.428 -8.479 -1.351 1.00 95.12 91 LEU A CA 1
ATOM 692 C C . LEU A 1 91 ? 6.561 -7.601 -0.109 1.00 95.12 91 LEU A C 1
ATOM 694 O O . LEU A 1 91 ? 7.653 -7.435 0.432 1.00 95.12 91 LEU A O 1
ATOM 698 N N . LEU A 1 92 ? 5.435 -7.070 0.351 1.00 93.56 92 LEU A N 1
ATOM 699 C CA . LEU A 1 92 ? 5.301 -6.362 1.615 1.00 93.56 92 LEU A CA 1
ATOM 700 C C . LEU A 1 92 ? 4.503 -7.218 2.585 1.00 93.56 92 LEU A C 1
ATOM 702 O O . LEU A 1 92 ? 3.483 -7.797 2.221 1.00 93.56 92 LEU A O 1
ATOM 706 N N . ARG A 1 93 ? 4.958 -7.289 3.833 1.00 89.06 93 ARG A N 1
ATOM 707 C CA . ARG A 1 93 ? 4.231 -7.977 4.897 1.00 89.06 93 ARG A CA 1
ATOM 708 C C . ARG A 1 93 ? 3.461 -6.960 5.727 1.00 89.06 93 ARG A C 1
ATOM 710 O O . ARG A 1 93 ? 4.075 -6.045 6.279 1.00 89.06 93 ARG A O 1
ATOM 717 N N . THR A 1 94 ? 2.149 -7.127 5.851 1.00 73.94 94 THR A N 1
ATOM 718 C CA . THR A 1 94 ? 1.335 -6.288 6.733 1.00 73.94 94 THR A CA 1
ATOM 719 C C . THR A 1 94 ? 1.652 -6.649 8.189 1.00 73.94 94 THR A C 1
ATOM 721 O O . THR A 1 94 ? 1.489 -7.785 8.633 1.00 73.94 94 THR A O 1
ATOM 724 N N . ARG A 1 95 ? 2.209 -5.698 8.950 1.00 71.50 95 ARG A N 1
ATOM 725 C CA . ARG A 1 95 ? 2.431 -5.874 10.395 1.00 71.50 95 ARG A CA 1
ATOM 726 C C . ARG A 1 95 ? 1.144 -5.519 11.136 1.00 71.50 95 ARG A C 1
ATOM 728 O O . ARG A 1 95 ? 0.512 -4.524 10.804 1.00 71.50 95 ARG A O 1
ATOM 735 N N . ARG A 1 96 ? 0.783 -6.292 12.166 1.00 60.09 96 ARG A N 1
ATOM 736 C CA . ARG A 1 96 ? -0.339 -5.944 13.054 1.00 60.09 96 ARG A CA 1
ATOM 737 C C . ARG A 1 96 ? -0.051 -4.627 13.781 1.00 60.09 96 ARG A C 1
ATOM 739 O O . ARG A 1 96 ? 1.034 -4.467 14.340 1.00 60.09 96 ARG A O 1
ATOM 746 N N . VAL A 1 97 ? -1.027 -3.723 13.811 1.00 66.88 97 VAL A N 1
ATOM 747 C CA . VAL A 1 97 ? -0.959 -2.463 14.565 1.00 66.88 97 VAL A CA 1
ATOM 748 C C . VAL A 1 97 ? -1.320 -2.721 16.034 1.00 66.88 97 VAL A C 1
ATOM 750 O O . VAL A 1 97 ? -2.367 -3.295 16.327 1.00 66.88 97 VAL A O 1
ATOM 753 N N . LEU A 1 98 ? -0.457 -2.303 16.968 1.00 61.47 98 LEU A N 1
ATOM 754 C CA . LEU A 1 98 ? -0.751 -2.290 18.406 1.00 61.47 98 LEU A CA 1
ATOM 755 C C . LEU A 1 98 ? -1.304 -0.911 18.790 1.00 61.47 98 LEU A C 1
ATOM 757 O O . LEU A 1 98 ? -0.641 0.101 18.570 1.00 61.47 98 LEU A O 1
ATOM 761 N N . LYS A 1 99 ? -2.502 -0.865 19.379 1.00 64.69 99 LYS A N 1
ATOM 762 C CA . LYS A 1 99 ? -3.074 0.362 19.952 1.00 64.69 99 LYS A CA 1
ATOM 763 C C . LYS A 1 99 ? -2.587 0.490 21.400 1.00 64.69 99 LYS A C 1
ATOM 765 O O . LYS A 1 99 ? -2.985 -0.306 22.245 1.00 64.69 99 LYS A O 1
ATOM 770 N N . ILE A 1 100 ? -1.714 1.460 21.678 1.00 74.50 100 ILE A N 1
ATOM 771 C CA . ILE A 1 100 ? -1.247 1.771 23.039 1.00 74.50 100 ILE A CA 1
ATOM 772 C C . ILE A 1 100 ? -2.119 2.902 23.584 1.00 74.50 100 ILE A C 1
ATOM 774 O O . ILE A 1 100 ? -2.143 3.991 23.014 1.00 74.50 100 ILE A O 1
ATOM 778 N N . LYS A 1 101 ? -2.843 2.642 24.676 1.00 77.38 101 LYS A N 1
ATOM 779 C CA . LYS A 1 101 ? -3.568 3.670 25.428 1.00 77.38 101 LYS A CA 1
ATOM 780 C C . LYS A 1 101 ? -2.691 4.081 26.609 1.00 77.38 101 LYS A C 1
ATOM 782 O O . LYS A 1 101 ? -2.402 3.244 27.457 1.00 77.38 101 LYS A O 1
ATOM 787 N N . ALA A 1 102 ? -2.239 5.331 26.627 1.00 76.69 102 ALA A N 1
ATOM 788 C CA . ALA A 1 102 ? -1.561 5.915 27.777 1.00 76.69 102 ALA A CA 1
ATOM 789 C C . ALA A 1 102 ? -2.572 6.774 28.538 1.00 76.69 102 ALA A C 1
ATOM 791 O O . ALA A 1 102 ? -3.179 7.673 27.957 1.00 76.69 102 ALA A O 1
ATOM 792 N N . GLU A 1 103 ? -2.767 6.472 29.814 1.00 78.62 103 GLU A N 1
ATOM 793 C CA . GLU A 1 103 ? -3.538 7.292 30.743 1.00 78.62 103 GLU A CA 1
ATOM 794 C C . GLU A 1 103 ? -2.563 7.802 31.802 1.00 78.62 103 GLU A C 1
ATOM 796 O O . GLU A 1 103 ? -1.742 7.039 32.311 1.00 78.62 103 GLU A O 1
ATOM 801 N N . ILE A 1 104 ? -2.603 9.107 32.067 1.00 81.12 104 ILE A N 1
ATOM 802 C CA . ILE A 1 104 ? -1.840 9.745 33.138 1.00 81.12 104 ILE A CA 1
ATOM 803 C C . ILE A 1 104 ? -2.880 10.227 34.138 1.00 81.12 104 ILE A C 1
ATOM 805 O O . ILE A 1 104 ? -3.634 11.153 33.844 1.00 81.12 104 ILE A O 1
ATOM 809 N N . GLU A 1 105 ? -2.934 9.579 35.294 1.00 77.19 105 GLU A N 1
ATOM 810 C CA . GLU A 1 105 ? -3.683 10.061 36.449 1.00 77.19 105 GLU A CA 1
ATOM 811 C C . GLU A 1 105 ? -2.697 10.760 37.385 1.00 77.19 105 GLU A C 1
ATOM 813 O O . GLU A 1 105 ? -1.639 10.221 37.712 1.00 77.19 105 GLU A O 1
ATOM 818 N N . THR A 1 106 ? -3.015 11.993 37.767 1.00 68.25 106 THR A N 1
ATOM 819 C CA . THR A 1 106 ? -2.236 12.77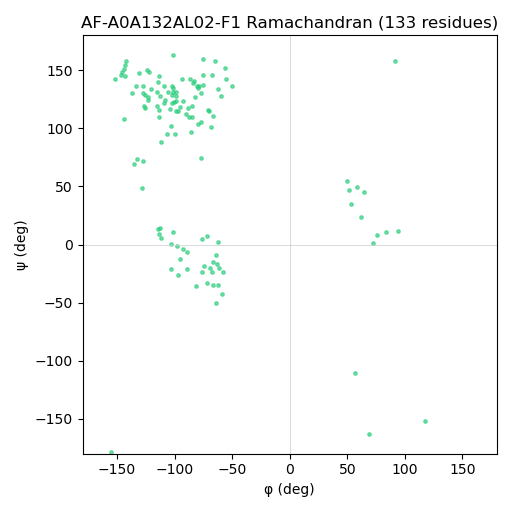0 38.732 1.00 68.25 106 THR A CA 1
ATOM 820 C C . THR A 1 106 ? -2.995 12.810 40.048 1.00 68.25 106 THR A C 1
ATOM 822 O O . THR A 1 106 ? -4.164 13.176 40.053 1.00 68.25 106 THR A O 1
ATOM 825 N N . GLU A 1 107 ? -2.335 12.520 41.167 1.00 70.50 107 GLU A N 1
ATOM 826 C CA . GLU A 1 107 ? -2.940 12.627 42.509 1.00 70.50 107 GLU A CA 1
ATOM 827 C C . GLU A 1 107 ? -3.061 14.080 43.019 1.00 70.50 107 GLU A C 1
ATOM 829 O O . GLU A 1 107 ? -3.428 14.314 44.168 1.00 70.50 107 GLU A O 1
ATOM 834 N N . ILE A 1 108 ? -2.715 15.073 42.195 1.00 67.25 108 ILE A N 1
ATOM 835 C CA . ILE A 1 108 ? -2.697 16.484 42.584 1.00 67.25 108 ILE A CA 1
ATOM 836 C C . ILE A 1 108 ? -3.935 17.175 42.010 1.00 67.25 108 ILE A C 1
ATOM 838 O O . ILE A 1 108 ? -3.959 17.532 40.833 1.00 67.25 108 ILE A O 1
ATOM 842 N N . ASP A 1 109 ? -4.938 17.394 42.858 1.00 64.94 109 ASP A N 1
ATOM 843 C CA . ASP A 1 109 ? -6.144 18.154 42.503 1.00 64.94 109 ASP A CA 1
ATOM 844 C C . ASP A 1 109 ? -5.896 19.681 42.479 1.00 64.94 109 ASP A C 1
ATOM 846 O O . ASP A 1 109 ? -6.594 20.415 41.778 1.00 64.94 109 ASP A O 1
ATOM 850 N N . GLU A 1 110 ? -4.878 20.174 43.202 1.00 64.38 110 GLU A N 1
ATOM 851 C CA . GLU A 1 110 ? -4.498 21.594 43.261 1.00 64.38 110 GLU A CA 1
ATOM 852 C C . GLU A 1 110 ? -2.975 21.796 43.196 1.00 64.38 110 GLU A C 1
ATOM 854 O O . GLU A 1 110 ? -2.214 21.203 43.958 1.00 64.38 110 GLU A O 1
ATOM 859 N N . ILE A 1 111 ? -2.522 22.690 42.310 1.00 65.62 111 ILE A N 1
ATOM 860 C CA . ILE A 1 111 ? -1.107 23.067 42.185 1.00 65.62 111 ILE A CA 1
ATOM 861 C C . ILE A 1 111 ? -0.789 24.168 43.210 1.00 65.62 111 ILE A C 1
ATOM 863 O O . ILE A 1 111 ? -1.214 25.315 43.044 1.00 65.62 111 ILE A O 1
ATOM 867 N N . ASP A 1 112 ? -0.015 23.849 44.252 1.00 63.59 112 ASP A N 1
ATOM 868 C CA . ASP A 1 112 ? 0.456 24.843 45.226 1.00 63.59 112 ASP A CA 1
ATOM 869 C C . ASP A 1 112 ? 1.625 25.672 44.662 1.00 63.59 112 ASP A C 1
ATOM 871 O O . ASP A 1 112 ? 2.775 25.235 44.618 1.00 63.59 112 ASP A O 1
ATOM 875 N N . LEU A 1 113 ? 1.340 26.925 44.296 1.00 62.75 113 LEU A N 1
ATOM 876 C CA . LEU A 1 113 ? 2.319 27.900 43.790 1.00 62.75 113 LEU A CA 1
ATOM 877 C C . LEU A 1 113 ? 3.403 28.300 44.814 1.00 62.75 113 LEU A C 1
ATOM 879 O O . LEU A 1 113 ? 4.343 29.017 44.464 1.00 62.75 113 LEU A O 1
ATOM 883 N N . LYS A 1 114 ? 3.282 27.901 46.086 1.00 65.44 114 LYS A N 1
ATOM 884 C CA . LYS A 1 114 ? 4.287 28.161 47.132 1.00 65.44 114 LYS A CA 1
ATOM 885 C C . LYS A 1 114 ? 5.253 26.996 47.329 1.00 65.44 114 LYS A C 1
ATOM 887 O O . LYS A 1 114 ? 6.278 27.176 47.995 1.00 65.44 114 LYS A O 1
ATOM 892 N N . GLN A 1 115 ? 4.954 25.828 46.764 1.00 61.09 115 GLN A N 1
ATOM 893 C CA . GLN A 1 115 ? 5.784 24.642 46.896 1.00 61.09 115 GLN A CA 1
ATOM 894 C C . GLN A 1 115 ? 6.966 24.719 45.921 1.00 61.09 115 GLN A C 1
ATOM 896 O O . GLN A 1 115 ? 6.830 24.525 44.719 1.00 61.09 115 GLN A O 1
ATOM 901 N N . LYS A 1 116 ? 8.158 25.026 46.446 1.0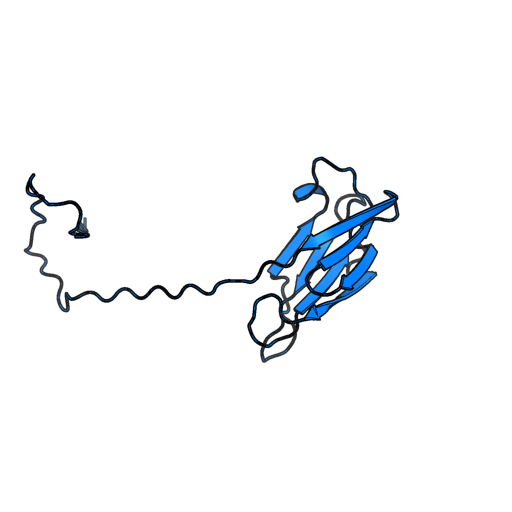0 58.34 116 LYS A N 1
ATOM 902 C CA . LYS A 1 116 ? 9.404 24.981 45.669 1.00 58.34 116 LYS A CA 1
ATOM 903 C C . LYS A 1 116 ? 9.892 23.541 45.556 1.00 58.34 116 LYS A C 1
ATOM 905 O O . LYS A 1 116 ? 9.953 22.831 46.560 1.00 58.34 116 LYS A O 1
ATOM 910 N N . CYS A 1 117 ? 10.293 23.129 44.357 1.00 57.84 117 CYS A N 1
ATOM 911 C CA . CYS A 1 117 ? 10.874 21.810 44.145 1.00 57.84 117 CYS A CA 1
ATOM 912 C C . CYS A 1 117 ? 12.233 21.702 44.844 1.00 57.84 117 CYS A C 1
ATOM 914 O O . CYS A 1 117 ? 13.214 22.339 44.462 1.00 57.84 117 CYS A O 1
ATOM 916 N N . HIS A 1 118 ? 12.288 20.888 45.895 1.00 61.53 118 HIS A N 1
ATOM 917 C CA . HIS A 1 118 ? 13.524 20.535 46.578 1.00 61.53 118 HIS A CA 1
ATOM 918 C C . HIS A 1 118 ? 13.977 19.157 46.090 1.00 61.53 118 HIS A C 1
ATOM 920 O O . HIS A 1 118 ? 13.543 18.136 46.613 1.00 61.53 118 HIS A O 1
ATOM 926 N N . LEU A 1 119 ? 14.864 19.124 45.092 1.00 56.00 119 LEU A N 1
ATOM 927 C CA . LEU A 1 119 ? 15.609 17.911 44.748 1.00 56.00 119 LEU A CA 1
ATOM 928 C C . LEU A 1 119 ? 16.581 17.613 45.897 1.00 56.00 119 LEU A C 1
ATOM 930 O O . LEU A 1 119 ? 17.613 18.272 46.038 1.00 56.00 119 LEU A O 1
ATOM 934 N N . SER A 1 120 ? 16.235 16.660 46.761 1.00 51.66 120 SER A N 1
ATOM 935 C CA . SER A 1 120 ? 17.187 16.121 47.730 1.00 51.66 120 SER A CA 1
ATOM 936 C C . SER A 1 120 ? 18.169 15.183 47.006 1.00 51.66 120 SER A C 1
ATOM 938 O O . SER A 1 120 ? 17.771 14.486 46.076 1.00 51.66 120 SER A O 1
ATOM 940 N N . PRO A 1 121 ? 19.455 15.103 47.402 1.00 53.28 121 PRO A N 1
ATOM 941 C CA . PRO A 1 121 ? 20.448 14.262 46.718 1.00 53.28 121 PRO A CA 1
ATOM 942 C C . PRO A 1 121 ? 20.255 12.751 46.936 1.00 53.28 121 PRO A C 1
ATOM 944 O O . PRO A 1 121 ? 21.130 11.963 46.585 1.00 53.28 121 PRO A O 1
ATOM 947 N N . SER A 1 122 ? 19.161 12.334 47.574 1.00 52.03 122 SER A N 1
ATOM 948 C CA . SER A 1 122 ? 18.916 10.954 47.981 1.00 52.03 122 SER A CA 1
ATOM 949 C C . SER A 1 122 ? 17.485 10.550 47.648 1.00 52.03 122 SER A C 1
ATOM 951 O O . SER A 1 122 ? 16.653 10.378 48.538 1.00 52.03 122 SER A O 1
ATOM 953 N N . THR A 1 123 ? 17.195 10.416 46.362 1.00 49.97 123 THR A N 1
ATOM 954 C CA . THR A 1 123 ? 15.951 9.807 45.890 1.00 49.97 123 THR A CA 1
ATOM 955 C C . THR A 1 123 ? 16.315 8.530 45.146 1.00 49.97 123 THR A C 1
ATOM 957 O O . THR A 1 123 ? 17.104 8.535 44.200 1.00 49.97 123 THR A O 1
ATOM 960 N N . SER A 1 124 ? 15.814 7.412 45.663 1.00 42.44 124 SER A N 1
ATOM 961 C CA . SER A 1 124 ? 15.840 6.099 45.026 1.00 42.44 124 SER A CA 1
ATOM 962 C C . SER A 1 124 ? 15.174 6.148 43.649 1.00 42.44 124 SER A C 1
ATOM 964 O O . SER A 1 124 ? 14.277 6.949 43.417 1.00 42.44 124 SER A O 1
ATOM 966 N N . ILE A 1 125 ? 15.612 5.259 42.758 1.00 49.03 125 ILE A N 1
ATOM 967 C CA . ILE A 1 125 ? 15.342 5.219 41.307 1.00 49.03 125 ILE A CA 1
ATOM 968 C C . ILE A 1 125 ? 13.844 5.042 40.922 1.00 49.03 125 ILE A C 1
ATOM 970 O O . ILE A 1 125 ? 13.529 5.047 39.739 1.00 49.03 125 ILE A O 1
ATOM 974 N N . ASP A 1 126 ? 12.914 4.984 41.881 1.00 46.12 126 ASP A N 1
ATOM 975 C CA . ASP A 1 126 ? 11.484 4.692 41.656 1.00 46.12 126 ASP A CA 1
ATOM 976 C C . ASP A 1 126 ? 10.505 5.848 41.972 1.00 46.12 126 ASP A C 1
ATOM 978 O O . ASP A 1 126 ? 9.301 5.622 41.998 1.00 46.12 126 ASP A O 1
ATOM 982 N N . ASP A 1 127 ? 10.968 7.090 42.167 1.00 44.94 127 ASP A N 1
ATOM 983 C CA . ASP A 1 127 ? 10.071 8.256 42.303 1.00 44.94 127 ASP A CA 1
ATOM 984 C C . ASP A 1 127 ? 10.103 9.128 41.039 1.00 44.94 127 ASP A C 1
ATOM 986 O O . ASP A 1 127 ? 10.949 10.014 40.877 1.00 44.94 127 ASP A O 1
ATOM 990 N N . SER A 1 128 ? 9.155 8.912 40.123 1.00 48.62 128 SER A N 1
ATOM 991 C CA . SER A 1 128 ? 8.932 9.809 38.984 1.00 48.62 128 SER A CA 1
ATOM 992 C C . SER A 1 128 ? 8.187 11.074 39.431 1.00 48.62 128 SER A C 1
ATOM 994 O O . SER A 1 128 ? 6.998 11.233 39.160 1.00 48.62 128 SER A O 1
ATOM 996 N N . SER A 1 129 ? 8.871 11.991 40.117 1.00 54.19 129 SER A N 1
ATOM 997 C CA . SER A 1 129 ? 8.337 13.333 40.387 1.00 54.19 129 SER A CA 1
ATOM 998 C C . SER A 1 129 ? 8.700 14.285 39.239 1.00 54.19 129 SER A C 1
ATOM 1000 O O . SER A 1 129 ? 9.871 14.511 38.938 1.00 54.19 129 SER A O 1
ATOM 1002 N N . SER A 1 130 ? 7.684 14.820 38.551 1.00 55.81 130 SER A N 1
ATOM 1003 C CA . SER A 1 130 ? 7.857 15.836 37.502 1.00 55.81 130 SER A CA 1
ATOM 1004 C C . SER A 1 130 ? 7.569 17.219 38.081 1.00 55.81 130 SER A C 1
ATOM 1006 O O . SER A 1 130 ? 6.442 17.503 38.476 1.00 55.81 130 SER A O 1
ATOM 1008 N N . CYS A 1 131 ? 8.590 18.073 38.134 1.00 58.28 131 CYS A N 1
ATOM 1009 C CA . CYS A 1 131 ? 8.494 19.455 38.596 1.00 58.28 131 CYS A CA 1
ATOM 1010 C C . CYS A 1 131 ? 8.485 20.415 37.404 1.00 58.28 131 CYS A C 1
ATOM 1012 O O . CYS A 1 131 ? 9.371 20.346 36.552 1.00 58.28 131 CYS A O 1
ATOM 1014 N N . PHE A 1 132 ? 7.507 21.318 37.362 1.00 54.25 132 PHE A N 1
ATOM 1015 C CA . PHE A 1 132 ? 7.404 22.358 36.340 1.00 54.25 132 PHE A CA 1
ATOM 1016 C C . PHE A 1 132 ? 7.614 23.732 36.982 1.00 54.25 132 PHE A C 1
ATOM 1018 O O . PHE A 1 132 ? 6.800 24.160 37.796 1.00 54.25 132 PHE A O 1
ATOM 1025 N N . ASP A 1 133 ? 8.686 24.426 36.595 1.00 50.69 133 ASP A N 1
ATOM 1026 C CA . ASP A 1 133 ? 8.878 25.839 36.926 1.00 50.69 133 ASP A CA 1
ATOM 1027 C C . ASP A 1 133 ? 8.143 26.700 35.888 1.00 50.69 133 ASP A C 1
ATOM 1029 O O . ASP A 1 133 ? 8.432 26.642 34.689 1.00 50.69 133 ASP A O 1
ATOM 1033 N N . LEU A 1 134 ? 7.179 27.499 36.344 1.00 49.59 134 LEU A N 1
ATOM 1034 C CA . LEU A 1 134 ? 6.513 28.511 35.527 1.00 49.59 134 LEU A CA 1
ATOM 1035 C C . LEU A 1 134 ? 7.292 29.830 35.661 1.00 49.59 134 LEU A C 1
ATOM 1037 O O . LEU A 1 134 ? 7.317 30.416 36.743 1.00 49.59 134 LEU A O 1
ATOM 1041 N N . ASN A 1 135 ? 7.937 30.266 34.573 1.00 47.12 135 ASN A N 1
ATOM 1042 C CA . ASN A 1 135 ? 8.528 31.607 34.444 1.00 47.12 135 ASN A CA 1
ATOM 1043 C C . ASN A 1 135 ? 7.469 32.653 34.086 1.00 47.12 135 ASN A C 1
ATOM 1045 O O . ASN A 1 135 ? 6.623 32.350 33.213 1.00 47.12 135 ASN A O 1
#

Foldseek 3Di:
DQPKQLEKDWPQQLQPPRFIKMKIWRCCPPNQQIKIFIWTADPVGTDPDTPDMGGSCVPPVVARAGRWQNYWDDDDQWIWTDRVVRPDIDIDGRDHDDDDDDDDDDPDPDDDPPDDDDDDPDDPPPDPDDDDDDD

Mean predicted aligned error: 11.46 Å

Nearest PDB structures (foldseek):
  3v4p-assembly2_C  TM=8.821E-01  e=8.426E-08  Homo sapiens
  3v4v-assembly1_A  TM=8.776E-01  e=1.427E-07  Homo sapiens
  3v4v-assembly2_C  TM=8.786E-01  e=1.803E-07  Homo sapiens
  7p2d-assembly1_A  TM=9.106E-01  e=6.162E-07  Homo sapiens
  4irz-assembly1_A  TM=8.817E-01  e=2.716E-07  Oryctolagus cuniculus

Secondary structure (DSSP, 8-state):
---TTSEEEEEE-SSSSSS-EEEEEETTHHHHT-EEEEE-EETTEE-SS-SEEEEHHHH-TTS--SSTTSEEEEETTEEEEEEGGGTEEEEEEPPPPP--------S-SS--TT------S---TT---------

Solvent-accessible surface area (backbone atoms only — not comparable to full-atom values): 8383 Å² total; per-residue (Å²): 122,34,53,68,69,69,22,74,47,78,68,42,52,64,75,75,78,88,31,59,20,37,41,35,8,16,18,35,25,82,89,33,18,8,23,34,37,32,28,46,36,49,100,91,42,72,50,97,56,65,79,47,73,52,40,34,71,81,77,35,76,91,51,89,49,25,25,22,24,51,38,77,50,77,57,96,56,36,43,35,33,28,11,69,82,48,76,41,70,48,80,42,72,68,65,85,66,82,88,82,85,85,82,87,85,73,95,68,93,69,87,62,90,83,69,74,88,75,85,64,100,80,69,68,98,82,69,94,79,84,84,82,85,85,131

Organism: Sarcoptes scabiei (NCBI:txid52283)

pLDDT: mean 84.81, std 17.23, range [42.44, 98.62]

InterPro domains:
  IPR000413 Integrin alpha chain [PR01185] (3-27)
  IPR000413 Integrin alpha chain [PR01185] (88-107)
  IPR013517 FG-GAP repeat [PF01839] (9-39)
  IPR013519 Integrin alpha beta-propellor [PS51470] (1-48)
  IPR013519 Integrin alpha beta-propellor [SM00191] (2-55)
  IPR028994 Integrin alpha, N-terminal [G3DSA:2.130.10.130] (1-97)
  IPR028994 Integrin alpha, N-terminal [SSF69318] (2-95)